Protein AF-A0AAU2IW31-F1 (afdb_monomer_lite)

Radius of gyration: 16.35 Å; chains: 1; bounding box: 48×25×44 Å

Foldseek 3Di:
DDPPPQDKDKDQPPQAADPVPRHGFRMKIKTWDWDADPVRDIDIDIDIDTHDCVPCVVPPLCPVVNVVCVPPVDDDPVCVVVNVVSCVSSNVVVNPDDPPVVVVVVVVVCVVVVND

pLDDT: mean 89.87, std 11.36, range [34.88, 97.06]

Secondary structure (DSSP, 8-state):
------PPEEE-SSPPBPTTT-SBPSEEEEEEEEEE-TTS-EEEEEEEEEE-TTTSTT-TTTHHHHHHHHHHSS--TTTHHHHHHHHHHHHHHHHHPPP-HHHHHHHHHHHHHT--

Sequence (116 aa):
MSNEQASLLVQVDGVPDCARCSRPGLMLASFPHSWKNQRNQDVEGMRASLLCSSCDAMDSAAADLLALFAVDDMVTQGNLSSFADLAGDWGEVQRQRKPALQALAYEEDLWRRGEL

Structure (mmCIF, N/CA/C/O backbone):
data_AF-A0AAU2IW31-F1
#
_entry.id   AF-A0AAU2IW31-F1
#
loop_
_atom_site.group_PDB
_atom_site.id
_atom_site.type_symbol
_atom_site.label_atom_id
_atom_site.label_alt_id
_atom_site.label_comp_id
_atom_site.label_asym_id
_atom_site.label_entity_id
_atom_site.label_seq_id
_atom_site.pdbx_PDB_ins_code
_atom_site.Cartn_x
_atom_site.Cartn_y
_atom_site.Cartn_z
_atom_site.occupancy
_atom_site.B_iso_or_equiv
_atom_site.auth_seq_id
_atom_site.auth_comp_id
_atom_site.auth_asym_id
_atom_site.auth_atom_id
_atom_site.pdbx_PDB_model_num
ATOM 1 N N . MET A 1 1 ? -9.900 11.932 27.074 1.00 34.88 1 MET A N 1
ATOM 2 C CA . MET A 1 1 ? -10.184 11.449 25.709 1.00 34.88 1 MET A CA 1
ATOM 3 C C . MET A 1 1 ? -8.939 10.716 25.262 1.00 34.88 1 MET A C 1
ATOM 5 O O . MET A 1 1 ? -7.987 11.357 24.839 1.00 34.88 1 MET A O 1
ATOM 9 N N . SER A 1 2 ? -8.877 9.416 25.543 1.00 35.72 2 SER A N 1
ATOM 10 C CA . SER A 1 2 ? -7.704 8.604 25.231 1.00 35.72 2 SER A CA 1
ATOM 11 C C . SER A 1 2 ? -7.613 8.488 23.718 1.00 35.72 2 SER A C 1
ATOM 13 O O . SER A 1 2 ? -8.534 7.994 23.078 1.00 35.72 2 SER A O 1
ATOM 15 N N . ASN A 1 3 ? -6.542 9.043 23.163 1.00 42.66 3 ASN A N 1
ATOM 16 C CA . ASN A 1 3 ? -6.192 8.928 21.761 1.00 42.66 3 ASN A CA 1
ATOM 17 C C . ASN A 1 3 ? -5.728 7.478 21.564 1.00 42.66 3 ASN A C 1
ATOM 19 O O . ASN A 1 3 ? -4.544 7.183 21.712 1.00 42.66 3 ASN A O 1
ATOM 23 N N . GLU A 1 4 ? -6.673 6.552 21.385 1.00 46.22 4 GLU A N 1
ATOM 24 C CA . GLU A 1 4 ? -6.369 5.192 20.950 1.00 46.22 4 GLU A CA 1
ATOM 25 C C . GLU A 1 4 ? -5.710 5.334 19.581 1.00 46.22 4 GLU A C 1
ATOM 27 O O . GLU A 1 4 ? -6.357 5.645 18.582 1.00 46.22 4 GLU A O 1
ATOM 32 N N . GLN A 1 5 ? -4.382 5.241 19.568 1.00 53.91 5 GLN A N 1
ATOM 33 C CA . GLN A 1 5 ? -3.584 5.225 18.356 1.00 53.91 5 GLN A CA 1
ATOM 34 C C . GLN A 1 5 ? -4.125 4.075 17.509 1.00 53.91 5 GLN A C 1
ATOM 36 O O . GLN A 1 5 ? -3.914 2.914 17.850 1.00 53.91 5 GLN A O 1
ATOM 41 N N . ALA A 1 6 ? -4.886 4.393 16.460 1.00 60.84 6 ALA A N 1
ATOM 42 C CA . ALA A 1 6 ? -5.424 3.406 15.538 1.00 60.84 6 ALA A CA 1
ATOM 43 C C . ALA A 1 6 ? -4.239 2.712 14.859 1.00 60.84 6 ALA A C 1
ATOM 45 O O . ALA A 1 6 ? -3.691 3.233 13.883 1.00 60.84 6 ALA A O 1
ATOM 46 N N . SER A 1 7 ? -3.811 1.588 15.432 1.00 81.25 7 SER A N 1
ATOM 47 C CA . SER A 1 7 ? -2.545 0.952 15.105 1.00 81.25 7 SER A CA 1
ATOM 48 C C . SER A 1 7 ? -2.553 0.484 13.655 1.00 81.25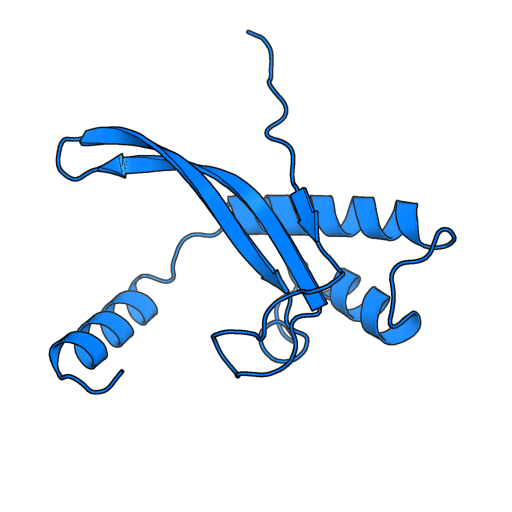 7 SER A C 1
ATOM 50 O O . SER A 1 7 ? -3.459 -0.212 13.194 1.00 81.25 7 SER A O 1
ATOM 52 N N . LEU A 1 8 ? -1.540 0.928 12.918 1.00 90.94 8 LEU A N 1
ATOM 53 C CA . LEU A 1 8 ? -1.231 0.418 11.598 1.00 90.94 8 LEU A CA 1
ATOM 54 C C . LEU A 1 8 ? -0.645 -0.985 11.767 1.00 90.94 8 LEU A C 1
ATOM 56 O O . LEU A 1 8 ? 0.379 -1.158 12.424 1.00 90.94 8 LEU A O 1
ATOM 60 N N . LEU A 1 9 ? -1.298 -1.983 11.186 1.00 94.56 9 LEU A N 1
ATOM 61 C CA . LEU A 1 9 ? -0.768 -3.335 11.081 1.00 94.56 9 LEU A CA 1
ATOM 62 C C . LEU A 1 9 ? -0.087 -3.480 9.730 1.00 94.56 9 LEU A C 1
ATOM 64 O O . LEU A 1 9 ? -0.695 -3.191 8.703 1.00 94.56 9 LEU A O 1
ATOM 68 N N . VAL A 1 10 ? 1.159 -3.937 9.734 1.00 94.62 10 VAL A N 1
ATOM 69 C CA . VAL A 1 10 ? 1.957 -4.103 8.521 1.00 94.62 10 VAL A CA 1
ATOM 70 C C . VAL A 1 10 ? 2.362 -5.562 8.381 1.00 94.62 10 VAL A C 1
ATOM 72 O O . VAL A 1 10 ? 2.889 -6.162 9.316 1.00 94.62 10 VAL A O 1
ATOM 75 N N . GLN A 1 11 ? 2.108 -6.124 7.205 1.00 94.50 11 GLN A N 1
ATOM 76 C CA . GLN A 1 11 ? 2.464 -7.485 6.829 1.00 94.50 11 GLN A CA 1
ATOM 77 C C . GLN A 1 11 ? 3.386 -7.441 5.608 1.00 94.50 11 GLN A C 1
ATOM 79 O O . GLN A 1 11 ? 3.057 -6.796 4.613 1.00 94.50 11 GLN A O 1
ATOM 84 N N . VAL A 1 12 ? 4.520 -8.138 5.689 1.00 93.12 12 VAL A N 1
ATOM 85 C CA . VAL A 1 12 ? 5.505 -8.287 4.597 1.00 93.12 12 VAL A CA 1
ATOM 86 C C . VAL A 1 12 ? 5.702 -9.744 4.172 1.00 93.12 12 VAL A C 1
ATOM 88 O O . VAL A 1 12 ? 6.105 -10.006 3.046 1.00 93.12 12 VAL A O 1
ATOM 91 N N . ASP A 1 13 ? 5.320 -10.698 5.023 1.00 90.38 13 ASP A N 1
ATOM 92 C CA . ASP A 1 13 ? 5.295 -12.123 4.693 1.00 90.38 13 ASP A CA 1
ATOM 93 C C . ASP A 1 13 ? 3.887 -12.563 4.295 1.00 90.38 13 ASP A C 1
ATOM 95 O O . ASP A 1 13 ? 2.904 -12.156 4.914 1.00 90.38 13 ASP A O 1
ATOM 99 N N . GLY A 1 14 ? 3.762 -13.427 3.285 1.00 90.38 14 GLY A N 1
ATOM 100 C CA . GLY A 1 14 ? 2.459 -13.945 2.846 1.00 90.38 14 GLY A CA 1
ATOM 101 C C . GLY A 1 14 ? 1.512 -12.865 2.309 1.00 90.38 14 GLY A C 1
ATOM 102 O O . GLY A 1 14 ? 0.293 -13.010 2.413 1.00 90.38 14 GLY A O 1
ATOM 103 N N . VAL A 1 15 ? 2.064 -11.766 1.789 1.00 95.06 15 VAL A N 1
ATOM 104 C CA . VAL A 1 15 ? 1.299 -10.696 1.142 1.00 95.06 15 VAL A CA 1
ATOM 105 C C . VAL A 1 15 ? 0.614 -11.273 -0.105 1.00 95.06 15 VAL A C 1
ATOM 107 O O . VAL A 1 15 ? 1.269 -11.969 -0.882 1.00 95.06 15 VAL A O 1
ATOM 110 N N . PRO A 1 16 ? -0.694 -11.031 -0.308 1.00 95.62 16 PRO A N 1
ATOM 111 C CA . PRO A 1 16 ? -1.390 -11.526 -1.490 1.00 95.62 16 PRO A CA 1
ATOM 112 C C . PRO A 1 16 ? -0.889 -10.842 -2.770 1.00 95.62 16 PRO A C 1
ATOM 114 O O . PRO A 1 16 ? -0.264 -9.781 -2.730 1.00 95.62 16 PRO A O 1
ATOM 117 N N . ASP A 1 17 ? -1.220 -11.415 -3.926 1.00 96.56 17 ASP A N 1
ATOM 118 C CA . ASP A 1 17 ? -0.977 -10.754 -5.206 1.00 96.56 17 ASP A CA 1
ATOM 119 C C . ASP A 1 17 ? -1.799 -9.462 -5.332 1.00 96.56 17 ASP A C 1
ATOM 121 O O . ASP A 1 17 ? -2.910 -9.318 -4.810 1.00 96.56 17 ASP A O 1
ATOM 125 N N . CYS A 1 18 ? -1.251 -8.495 -6.062 1.00 95.44 18 CYS A N 1
ATOM 126 C CA . CYS A 1 18 ? -1.905 -7.229 -6.332 1.00 95.44 18 CYS A CA 1
ATOM 127 C C . CYS A 1 18 ? -3.159 -7.447 -7.185 1.00 95.44 18 CYS A C 1
ATOM 129 O O . CYS A 1 18 ? -3.060 -7.797 -8.359 1.00 95.44 18 CYS A O 1
ATOM 131 N N . ALA A 1 19 ? -4.333 -7.117 -6.648 1.00 90.69 19 ALA A N 1
ATOM 132 C CA . ALA A 1 19 ? -5.601 -7.237 -7.373 1.00 90.69 19 ALA A CA 1
ATOM 133 C C . ALA A 1 19 ? -5.653 -6.430 -8.691 1.00 90.69 19 ALA A C 1
ATOM 135 O O . ALA A 1 19 ? -6.426 -6.765 -9.580 1.00 90.69 19 ALA A O 1
ATOM 136 N N . ARG A 1 20 ? -4.821 -5.383 -8.841 1.00 89.88 20 ARG A N 1
ATOM 137 C CA . ARG A 1 20 ? -4.773 -4.535 -10.050 1.00 89.88 20 ARG A CA 1
ATOM 138 C C . ARG A 1 20 ? -3.981 -5.153 -11.205 1.00 89.88 20 ARG A C 1
ATOM 140 O O . ARG A 1 20 ? -4.280 -4.867 -12.357 1.00 89.88 20 ARG A O 1
ATOM 147 N N . CYS A 1 21 ? -2.933 -5.929 -10.925 1.00 94.94 21 CYS A N 1
ATOM 148 C CA . CYS A 1 21 ? -2.013 -6.417 -11.966 1.00 94.94 21 CYS A CA 1
ATOM 149 C C . CYS A 1 21 ? -1.588 -7.883 -11.815 1.00 94.94 21 CYS A C 1
ATOM 151 O O . CYS A 1 21 ? -0.783 -8.361 -12.610 1.00 94.94 21 CYS A O 1
ATOM 153 N N . SER A 1 22 ? -2.114 -8.588 -10.810 1.00 95.56 22 SER A N 1
ATOM 154 C CA . SER A 1 22 ? -1.814 -9.989 -10.474 1.00 95.56 22 SER A CA 1
ATOM 155 C C . SER A 1 22 ? -0.332 -10.295 -10.217 1.00 95.56 22 SER A C 1
ATOM 157 O O . SER A 1 22 ? 0.084 -11.445 -10.291 1.00 95.56 22 SER A O 1
ATOM 159 N N . ARG A 1 23 ? 0.493 -9.277 -9.944 1.00 95.38 23 ARG A N 1
ATOM 160 C CA . ARG A 1 23 ? 1.897 -9.459 -9.540 1.00 95.38 23 ARG A CA 1
ATOM 161 C C . ARG A 1 23 ? 2.010 -9.558 -8.018 1.00 95.38 23 ARG A C 1
ATOM 163 O O . ARG A 1 23 ? 1.165 -8.960 -7.348 1.00 95.38 23 ARG A O 1
ATOM 170 N N . PRO A 1 24 ? 3.072 -10.186 -7.480 1.00 94.88 24 PRO A N 1
ATOM 171 C CA . PRO A 1 24 ? 3.297 -10.247 -6.039 1.00 94.88 24 PRO A CA 1
ATOM 172 C C . PRO A 1 24 ? 3.233 -8.867 -5.376 1.00 94.88 24 PRO A C 1
ATOM 174 O O . PRO A 1 24 ? 3.813 -7.896 -5.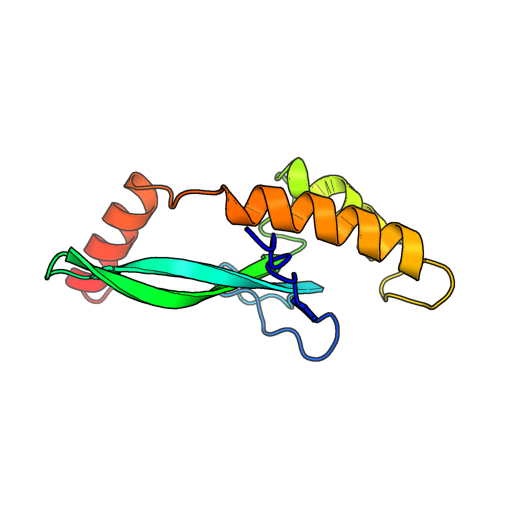877 1.00 94.88 24 PRO A O 1
ATOM 177 N N . GLY A 1 25 ? 2.497 -8.773 -4.269 1.00 95.56 25 GLY A N 1
ATOM 178 C CA . GLY A 1 25 ? 2.520 -7.600 -3.402 1.00 95.56 25 GLY A CA 1
ATOM 179 C C . GLY A 1 25 ? 3.779 -7.583 -2.534 1.00 95.56 25 GLY A C 1
ATOM 180 O O . GLY A 1 25 ? 4.297 -8.633 -2.171 1.00 95.56 25 GLY A O 1
ATOM 181 N N . LEU A 1 26 ? 4.262 -6.386 -2.195 1.00 95.50 26 LEU A N 1
ATOM 182 C CA . LEU A 1 26 ? 5.440 -6.215 -1.332 1.00 95.50 26 LEU A CA 1
ATOM 183 C C . LEU A 1 26 ? 5.060 -6.093 0.144 1.00 95.50 26 LEU A C 1
ATOM 185 O O . LEU A 1 26 ? 5.774 -6.547 1.030 1.00 95.50 26 LEU A O 1
ATOM 189 N N . MET A 1 27 ? 3.936 -5.430 0.413 1.00 96.12 27 MET A N 1
ATOM 190 C CA . MET A 1 27 ? 3.496 -5.111 1.764 1.00 96.12 27 MET A CA 1
ATOM 191 C C . MET A 1 27 ? 1.982 -4.917 1.787 1.00 96.12 27 MET A C 1
ATOM 193 O O . MET A 1 27 ? 1.415 -4.329 0.865 1.00 96.12 27 MET A O 1
ATOM 197 N N . LEU A 1 28 ? 1.328 -5.360 2.857 1.00 96.88 28 LEU A N 1
ATOM 198 C CA . LEU A 1 28 ? -0.069 -5.058 3.149 1.00 96.88 28 LEU A CA 1
ATOM 199 C C . LEU A 1 28 ? -0.144 -4.254 4.446 1.00 96.88 28 LEU A C 1
ATOM 201 O O . LEU A 1 28 ? 0.239 -4.749 5.505 1.00 96.88 28 LEU A O 1
ATOM 205 N N . ALA A 1 29 ? -0.661 -3.030 4.373 1.00 96.06 29 ALA A N 1
ATOM 206 C CA . ALA A 1 29 ? -0.969 -2.237 5.554 1.00 96.06 29 ALA A CA 1
ATOM 207 C C . ALA A 1 29 ? -2.470 -2.259 5.832 1.00 96.06 29 ALA A C 1
ATOM 209 O O . ALA A 1 29 ? -3.271 -2.000 4.938 1.00 96.06 29 ALA A O 1
ATOM 210 N N . SER A 1 30 ? -2.851 -2.544 7.072 1.00 95.50 30 SER A N 1
ATOM 211 C CA . SER A 1 30 ? -4.236 -2.582 7.533 1.00 95.50 30 SER A CA 1
ATOM 212 C C . SER A 1 30 ? -4.427 -1.632 8.702 1.00 95.50 30 SER A C 1
ATOM 214 O O . SER A 1 30 ? -3.616 -1.597 9.621 1.00 95.50 30 SER A O 1
ATOM 216 N N . PHE A 1 31 ? -5.506 -0.863 8.685 1.00 93.56 31 PHE A N 1
ATOM 217 C CA . PHE A 1 31 ? -5.798 0.123 9.718 1.00 93.56 31 PHE A CA 1
ATOM 218 C C . PHE A 1 31 ? -7.305 0.198 9.998 1.00 93.56 31 PHE A C 1
ATOM 220 O O . PHE A 1 31 ? -8.110 -0.020 9.083 1.00 93.56 31 PHE A O 1
ATOM 227 N N . PRO A 1 32 ? -7.709 0.523 11.243 1.00 92.25 32 PRO A N 1
ATOM 228 C CA . PRO A 1 32 ? -9.112 0.736 11.573 1.00 92.25 32 PRO A CA 1
ATOM 229 C C . PRO A 1 32 ? -9.740 1.817 10.692 1.00 92.25 32 PRO A C 1
ATOM 231 O O . PRO A 1 32 ? -9.147 2.875 10.450 1.00 92.25 32 PRO A O 1
ATOM 234 N N . HIS A 1 33 ? -10.950 1.547 10.219 1.00 90.62 33 HIS A N 1
ATOM 235 C CA . HIS A 1 33 ? -11.725 2.446 9.382 1.00 90.62 33 HIS A CA 1
ATOM 236 C C . HIS A 1 33 ? -13.207 2.339 9.730 1.00 90.62 33 HIS A C 1
ATOM 238 O O . HIS A 1 33 ? -13.756 1.241 9.807 1.00 90.62 33 HIS A O 1
ATOM 244 N N . SER A 1 34 ? -13.858 3.486 9.900 1.00 90.38 34 SER A N 1
ATOM 245 C CA . SER A 1 34 ? -15.301 3.565 10.089 1.00 90.38 34 SER A CA 1
ATOM 246 C C . SER A 1 34 ? -15.973 4.247 8.905 1.00 90.38 34 SER A C 1
ATOM 248 O O . SER A 1 34 ? -15.426 5.167 8.290 1.00 90.38 34 SER A O 1
ATOM 250 N N . TRP A 1 35 ? -17.176 3.787 8.576 1.00 90.56 35 TRP A N 1
ATOM 251 C CA . TRP A 1 35 ? -18.008 4.378 7.534 1.00 90.56 35 TRP A CA 1
ATOM 252 C C . TRP A 1 35 ? -19.487 4.326 7.915 1.00 90.56 35 TRP A C 1
ATOM 254 O O . TRP A 1 35 ? -19.899 3.599 8.818 1.00 90.56 35 TRP A O 1
ATOM 264 N N . LYS A 1 36 ? -20.304 5.109 7.205 1.00 93.88 36 LYS A N 1
ATOM 265 C CA . LYS A 1 36 ? -21.761 5.089 7.351 1.00 93.88 36 LYS A CA 1
ATOM 266 C C . LYS A 1 36 ? -22.375 4.077 6.394 1.00 93.88 36 LYS A C 1
ATOM 268 O O . LYS A 1 36 ? -22.082 4.088 5.199 1.00 93.88 36 LYS A O 1
ATOM 273 N N . ASN A 1 37 ? -23.256 3.222 6.904 1.00 91.12 37 ASN A N 1
ATOM 274 C CA . ASN A 1 37 ? -24.066 2.348 6.057 1.00 91.12 37 ASN A CA 1
ATOM 275 C C . ASN A 1 37 ? -25.256 3.106 5.424 1.00 91.12 37 ASN A C 1
ATOM 277 O O . ASN A 1 37 ? -25.487 4.285 5.694 1.00 91.12 37 ASN A O 1
ATOM 281 N N . GLN A 1 38 ? -26.070 2.409 4.623 1.00 93.25 38 GLN A N 1
ATOM 282 C CA . GLN A 1 38 ? -27.263 2.986 3.976 1.00 93.25 38 GLN A CA 1
ATOM 283 C C . GLN A 1 38 ? -28.325 3.517 4.960 1.00 93.25 38 GLN A C 1
ATOM 285 O O . GLN A 1 38 ? -29.186 4.300 4.573 1.00 93.25 38 GLN A O 1
ATOM 290 N N . ARG A 1 39 ? -28.276 3.104 6.234 1.00 95.94 39 ARG A N 1
ATOM 291 C CA . ARG A 1 39 ? -29.153 3.578 7.318 1.00 95.94 39 ARG A CA 1
ATOM 292 C C . ARG A 1 39 ? -28.512 4.697 8.148 1.00 95.94 39 ARG A C 1
ATOM 294 O O . ARG A 1 39 ? -29.031 5.032 9.208 1.00 95.94 39 ARG A O 1
ATOM 301 N N . ASN A 1 40 ? -27.389 5.257 7.691 1.00 94.69 40 ASN A N 1
ATOM 302 C CA . ASN A 1 40 ? -26.603 6.282 8.382 1.00 94.69 40 ASN A CA 1
ATOM 303 C C . ASN A 1 40 ? -26.060 5.853 9.764 1.00 94.69 40 ASN A C 1
ATOM 305 O O . ASN A 1 40 ? -25.779 6.686 10.629 1.00 94.69 40 ASN A O 1
ATOM 309 N N . GLN A 1 41 ? -25.897 4.548 9.980 1.00 95.94 41 GLN A N 1
ATOM 310 C CA . GLN A 1 41 ? -25.300 3.993 11.195 1.00 95.94 41 GLN A CA 1
ATOM 311 C C . GLN A 1 41 ? -23.792 3.831 11.005 1.00 95.94 41 GLN A C 1
ATOM 313 O O . GLN A 1 41 ? -23.349 3.522 9.895 1.00 95.94 41 GLN A O 1
ATOM 318 N N . ASP A 1 42 ? -23.025 4.035 12.078 1.00 95.19 42 ASP A N 1
ATOM 319 C CA . ASP A 1 42 ? -21.586 3.768 12.080 1.00 95.19 42 ASP A CA 1
ATOM 320 C C . ASP A 1 42 ? -21.328 2.267 11.985 1.00 95.19 42 ASP A C 1
ATOM 322 O O . ASP A 1 42 ? -21.910 1.467 12.720 1.00 95.19 42 ASP A O 1
ATOM 326 N N . VAL A 1 43 ? -20.457 1.902 11.053 1.00 94.56 43 VAL A N 1
ATOM 327 C CA . VAL A 1 43 ? -19.885 0.569 10.928 1.00 94.56 43 VAL A CA 1
ATOM 328 C C . VAL A 1 43 ? -18.389 0.711 11.127 1.00 94.56 43 VAL A C 1
ATOM 330 O O . VAL A 1 43 ? -17.743 1.510 10.450 1.00 94.56 43 VAL A O 1
ATOM 333 N N . GLU A 1 44 ? -17.857 -0.055 12.069 1.00 93.25 44 GLU A N 1
ATOM 334 C CA . GLU A 1 44 ? -16.426 -0.184 12.303 1.00 93.25 44 GLU A CA 1
ATOM 335 C C . GLU A 1 44 ? -15.894 -1.387 11.528 1.00 93.25 44 GLU A C 1
ATOM 337 O O . GLU A 1 44 ? -16.535 -2.437 11.446 1.00 93.25 44 GLU A O 1
ATOM 342 N N . GLY A 1 45 ? -14.706 -1.244 10.958 1.00 91.44 45 GLY A N 1
ATOM 343 C CA . GLY A 1 45 ? -14.015 -2.332 10.295 1.00 91.44 45 GLY A CA 1
ATOM 344 C C . GLY A 1 45 ? -12.551 -2.004 10.067 1.00 91.44 45 GLY A C 1
ATOM 345 O O . GLY A 1 45 ? -12.002 -1.050 10.617 1.00 91.44 45 GLY A O 1
ATOM 346 N N . MET A 1 46 ? -11.917 -2.814 9.230 1.00 92.19 46 MET A N 1
ATOM 347 C CA . MET A 1 46 ? -10.533 -2.619 8.820 1.00 92.19 46 MET A CA 1
ATOM 348 C C . MET A 1 46 ? -10.507 -2.247 7.346 1.00 92.19 46 MET A C 1
ATOM 350 O O . MET A 1 46 ? -11.225 -2.837 6.537 1.00 92.19 46 MET A O 1
ATOM 354 N N . ARG A 1 47 ? -9.653 -1.292 6.988 1.00 92.50 47 ARG A N 1
ATOM 355 C CA . ARG A 1 47 ? -9.279 -1.052 5.599 1.00 92.50 47 ARG A CA 1
ATOM 356 C C . ARG A 1 47 ? -7.845 -1.504 5.397 1.00 92.50 47 ARG A C 1
ATOM 358 O O . ARG A 1 47 ? -7.002 -1.256 6.253 1.00 92.50 47 ARG A O 1
ATOM 365 N N . ALA A 1 48 ? -7.591 -2.143 4.263 1.00 93.94 48 ALA A N 1
ATOM 366 C CA . ALA A 1 48 ? -6.260 -2.567 3.870 1.00 93.94 48 ALA A CA 1
ATOM 367 C C . ALA A 1 48 ? -5.804 -1.844 2.597 1.00 93.94 48 ALA A C 1
ATOM 369 O O . ALA A 1 48 ? -6.615 -1.442 1.760 1.00 93.94 48 ALA A O 1
ATOM 370 N N . SER A 1 49 ? -4.500 -1.653 2.459 1.00 95.38 49 SER A N 1
ATOM 371 C CA . SER A 1 49 ? -3.848 -1.086 1.284 1.00 95.38 49 SER A CA 1
ATOM 372 C C . SER A 1 49 ? -2.592 -1.893 0.994 1.00 95.38 49 SER A C 1
ATOM 374 O O . SER A 1 49 ? -1.772 -2.119 1.882 1.00 95.38 49 SER A O 1
ATOM 376 N N . LEU A 1 50 ? -2.480 -2.366 -0.244 1.00 96.75 50 LEU A N 1
ATOM 377 C CA . LEU A 1 50 ? -1.371 -3.189 -0.711 1.00 96.75 50 LEU A CA 1
ATOM 378 C C . LEU A 1 50 ? -0.389 -2.319 -1.491 1.00 96.75 50 LEU A C 1
ATOM 380 O O . LEU A 1 50 ? -0.811 -1.578 -2.375 1.00 96.75 50 LEU A O 1
ATOM 384 N N . LEU A 1 51 ? 0.898 -2.446 -1.177 1.00 97.06 51 LEU A N 1
ATOM 385 C CA . LEU A 1 51 ? 1.995 -1.839 -1.919 1.00 97.06 51 LEU A CA 1
ATOM 386 C C . LEU A 1 51 ? 2.444 -2.784 -3.037 1.00 97.06 51 LEU A C 1
ATOM 388 O O . LEU A 1 51 ? 2.810 -3.936 -2.785 1.00 97.06 51 LEU A O 1
ATOM 392 N N . CYS A 1 52 ? 2.445 -2.296 -4.273 1.00 96.62 52 CYS A N 1
ATOM 393 C CA . CYS A 1 52 ? 2.875 -3.042 -5.448 1.00 96.62 52 CYS A CA 1
ATOM 394 C C . CYS A 1 52 ? 3.880 -2.232 -6.271 1.00 96.62 52 CYS A C 1
ATOM 396 O O . CYS A 1 52 ? 3.572 -1.147 -6.765 1.00 96.62 52 CYS A O 1
ATOM 398 N N . SER A 1 53 ? 5.050 -2.824 -6.525 1.00 95.50 53 SER A N 1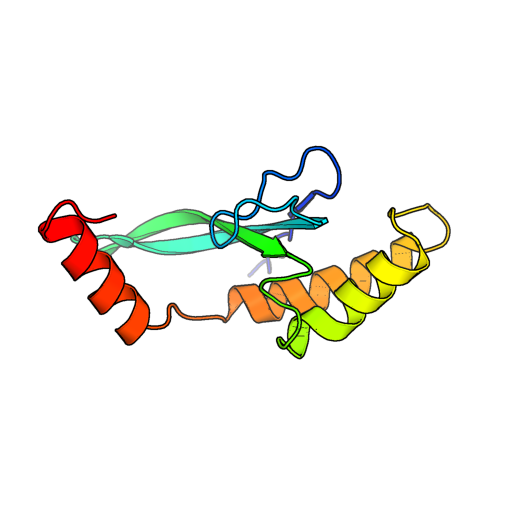
ATOM 399 C CA . SER A 1 53 ? 6.136 -2.197 -7.295 1.00 95.50 53 SER A CA 1
ATOM 400 C C . SER A 1 53 ? 5.725 -1.711 -8.682 1.00 95.50 53 SER A C 1
ATOM 402 O O . SER A 1 53 ? 6.253 -0.716 -9.164 1.00 95.50 53 SER A O 1
ATOM 404 N N . SER A 1 54 ? 4.779 -2.388 -9.334 1.00 95.88 54 SER A N 1
ATOM 405 C CA . SER A 1 54 ? 4.320 -2.005 -10.671 1.00 95.88 54 SER A CA 1
ATOM 406 C C . SER A 1 54 ? 3.216 -0.953 -10.637 1.00 95.88 54 SER A C 1
ATOM 408 O O . SER A 1 54 ? 3.205 -0.037 -11.453 1.00 95.88 54 SER A O 1
ATOM 410 N N . CYS A 1 55 ? 2.246 -1.124 -9.744 1.00 95.69 55 CYS A N 1
ATOM 411 C CA . CYS A 1 55 ? 1.021 -0.329 -9.716 1.00 95.69 55 CYS A CA 1
ATOM 412 C C . CYS A 1 55 ? 1.199 1.024 -9.022 1.00 95.69 55 CYS A C 1
ATOM 414 O O . CYS A 1 55 ? 0.456 1.959 -9.336 1.00 95.69 55 CYS A O 1
ATOM 416 N N . ASP A 1 56 ? 2.180 1.108 -8.123 1.00 96.12 56 ASP A N 1
ATOM 417 C CA . ASP A 1 56 ? 2.482 2.286 -7.310 1.00 96.12 56 ASP A CA 1
ATOM 418 C C . ASP A 1 56 ? 3.821 2.928 -7.711 1.00 96.12 56 ASP A C 1
ATOM 420 O O . ASP A 1 56 ? 4.303 3.833 -7.044 1.00 96.12 56 ASP A O 1
ATOM 424 N N . ALA A 1 57 ? 4.414 2.515 -8.839 1.00 95.25 57 ALA A N 1
ATOM 425 C CA . ALA A 1 57 ? 5.706 3.019 -9.316 1.00 95.25 57 ALA A CA 1
ATOM 426 C C . ALA A 1 57 ? 5.762 4.552 -9.454 1.00 95.25 57 ALA A C 1
ATOM 428 O O . ALA A 1 57 ? 6.815 5.154 -9.274 1.00 95.25 57 ALA A O 1
ATOM 429 N N . MET A 1 58 ? 4.633 5.173 -9.807 1.00 94.88 58 MET A N 1
ATOM 430 C CA . MET A 1 58 ? 4.498 6.626 -9.993 1.00 94.88 58 MET A CA 1
ATOM 431 C C . MET A 1 58 ? 3.841 7.319 -8.791 1.00 94.88 58 MET A C 1
ATOM 433 O O . MET A 1 58 ? 3.535 8.509 -8.850 1.00 94.88 58 MET A O 1
ATOM 437 N N . ASP A 1 59 ? 3.580 6.582 -7.715 1.00 94.94 59 ASP A N 1
ATOM 438 C CA . ASP A 1 59 ? 3.007 7.122 -6.495 1.00 94.94 59 ASP A CA 1
ATOM 439 C C . ASP A 1 59 ? 4.115 7.711 -5.618 1.00 94.94 59 ASP A C 1
ATOM 441 O O . ASP A 1 59 ? 4.915 6.989 -5.024 1.00 94.94 59 ASP A O 1
ATOM 445 N N . SER A 1 60 ? 4.143 9.040 -5.499 1.00 95.50 60 SER A N 1
ATOM 446 C CA . SER A 1 60 ? 5.158 9.736 -4.705 1.00 95.50 60 SER A CA 1
ATOM 447 C C . SER A 1 60 ? 5.152 9.328 -3.233 1.00 95.50 60 SER A C 1
ATOM 449 O O . SER A 1 60 ? 6.199 9.359 -2.602 1.00 95.50 60 SER A O 1
ATOM 451 N N . ALA A 1 61 ? 4.000 8.937 -2.678 1.00 95.38 61 ALA A N 1
ATOM 452 C CA . ALA A 1 61 ? 3.929 8.487 -1.290 1.00 95.38 61 ALA A CA 1
ATOM 453 C C . ALA A 1 61 ? 4.550 7.096 -1.103 1.00 95.38 61 ALA A C 1
ATOM 455 O O . ALA A 1 61 ? 4.971 6.757 -0.004 1.00 95.38 61 ALA A O 1
ATOM 456 N N . ALA A 1 62 ? 4.582 6.280 -2.160 1.00 96.94 62 ALA A N 1
ATOM 457 C CA . ALA A 1 62 ? 5.155 4.939 -2.141 1.00 96.94 62 ALA A CA 1
ATOM 458 C C . ALA A 1 62 ? 6.660 4.927 -2.455 1.00 96.94 62 ALA A C 1
ATOM 460 O O . ALA A 1 62 ? 7.318 3.920 -2.206 1.00 96.94 62 ALA A O 1
ATOM 461 N N . ALA A 1 63 ? 7.199 6.017 -3.011 1.00 96.12 63 ALA A N 1
ATOM 462 C CA . ALA A 1 63 ? 8.530 6.059 -3.613 1.00 96.12 63 ALA A CA 1
ATOM 463 C C . ALA A 1 63 ? 9.644 5.558 -2.680 1.00 96.12 63 ALA A C 1
ATOM 465 O O . ALA A 1 63 ? 10.426 4.696 -3.079 1.00 96.12 63 ALA A O 1
ATOM 466 N N . ASP A 1 64 ? 9.680 6.034 -1.435 1.00 95.12 64 ASP A N 1
ATOM 467 C CA . ASP A 1 64 ? 10.742 5.676 -0.488 1.00 95.12 64 ASP A CA 1
ATOM 468 C C . ASP A 1 64 ? 10.640 4.217 -0.014 1.00 95.12 64 ASP A C 1
ATOM 470 O O . ASP A 1 64 ? 11.654 3.531 0.112 1.00 95.12 64 ASP A O 1
ATOM 474 N N . LEU A 1 65 ? 9.421 3.692 0.163 1.00 95.69 65 LEU A N 1
ATOM 475 C CA . LEU A 1 65 ? 9.213 2.267 0.451 1.00 95.69 65 LEU A CA 1
ATOM 476 C C . LEU A 1 65 ? 9.625 1.390 -0.731 1.00 95.69 65 LEU A C 1
ATOM 478 O O . LEU A 1 65 ? 10.275 0.365 -0.541 1.00 95.69 65 LEU A O 1
ATOM 482 N N . LEU A 1 66 ? 9.265 1.783 -1.955 1.00 96.00 66 LEU A N 1
ATOM 483 C CA . LEU A 1 66 ? 9.664 1.056 -3.158 1.00 96.00 66 LEU A CA 1
ATOM 484 C C . LEU A 1 66 ? 11.186 1.051 -3.327 1.00 96.00 66 LEU A C 1
ATOM 486 O O . LEU A 1 66 ? 11.746 0.023 -3.702 1.00 96.00 66 LEU A O 1
ATOM 490 N N . ALA A 1 67 ? 11.853 2.163 -3.013 1.00 94.00 67 ALA A N 1
ATOM 491 C CA . ALA A 1 67 ? 13.308 2.242 -3.013 1.00 94.00 67 ALA A CA 1
ATOM 492 C C . ALA A 1 67 ? 13.930 1.308 -1.963 1.00 94.00 67 ALA A C 1
ATOM 494 O O . ALA A 1 67 ? 14.883 0.599 -2.281 1.00 94.00 67 ALA A O 1
ATOM 495 N N . LEU A 1 68 ? 13.368 1.250 -0.751 1.00 93.00 68 LEU A N 1
ATOM 496 C CA . LEU A 1 68 ? 13.824 0.339 0.301 1.00 93.00 68 LEU A CA 1
ATOM 497 C C . LEU A 1 68 ? 13.725 -1.131 -0.141 1.00 93.00 68 LEU A C 1
ATOM 499 O O . LEU A 1 68 ? 14.708 -1.867 -0.065 1.00 93.00 68 LEU A O 1
ATOM 503 N N . PHE A 1 69 ? 12.567 -1.548 -0.666 1.00 92.31 69 PHE A N 1
ATOM 504 C CA . PHE A 1 69 ? 12.375 -2.916 -1.164 1.00 92.31 69 PHE A CA 1
ATOM 505 C C . PHE A 1 69 ? 13.255 -3.236 -2.378 1.00 92.31 69 PHE A C 1
ATOM 507 O O . PHE A 1 69 ? 13.694 -4.370 -2.519 1.00 92.31 69 PHE A O 1
ATOM 514 N N . ALA A 1 70 ? 13.565 -2.262 -3.237 1.00 89.62 70 ALA A N 1
ATOM 515 C CA . ALA A 1 70 ? 14.457 -2.484 -4.375 1.00 89.62 70 ALA A CA 1
ATOM 516 C C . ALA A 1 70 ? 15.924 -2.729 -3.969 1.00 89.62 70 ALA A C 1
ATOM 518 O O . ALA A 1 70 ? 16.669 -3.329 -4.744 1.00 89.62 70 ALA A O 1
ATOM 519 N N . VAL A 1 71 ? 16.348 -2.248 -2.794 1.00 86.12 71 VAL A N 1
ATOM 520 C CA . VAL A 1 71 ? 17.718 -2.418 -2.283 1.00 86.12 71 VAL A CA 1
ATOM 521 C C . VAL A 1 71 ? 17.851 -3.684 -1.442 1.00 86.12 71 VAL A C 1
ATOM 523 O O . VAL A 1 71 ? 18.780 -4.458 -1.665 1.00 86.12 71 VAL A O 1
ATOM 526 N N . ASP A 1 72 ? 16.942 -3.890 -0.488 1.00 74.94 72 ASP A N 1
ATOM 527 C CA . ASP A 1 72 ? 17.096 -4.938 0.526 1.00 74.94 72 ASP A CA 1
ATOM 528 C C . ASP A 1 72 ? 16.282 -6.211 0.234 1.00 74.94 72 ASP A C 1
ATOM 530 O O . ASP A 1 72 ? 16.540 -7.230 0.874 1.00 74.94 72 ASP A O 1
ATOM 534 N N . ASP A 1 73 ? 15.334 -6.171 -0.718 1.00 75.00 73 ASP A N 1
ATOM 535 C CA . ASP A 1 73 ? 14.353 -7.213 -1.124 1.00 75.00 73 ASP A CA 1
ATOM 536 C C . ASP A 1 73 ? 13.463 -7.758 0.021 1.00 75.00 73 ASP A C 1
ATOM 538 O O . ASP A 1 73 ? 12.338 -8.203 -0.194 1.00 75.00 73 ASP A O 1
ATOM 542 N N . MET A 1 74 ? 13.920 -7.659 1.271 1.00 80.38 74 MET A N 1
ATOM 543 C CA . MET A 1 74 ? 13.269 -8.098 2.495 1.00 80.38 74 MET A CA 1
ATOM 544 C C . MET A 1 74 ? 13.515 -7.107 3.640 1.00 80.38 74 MET A C 1
ATOM 546 O O . MET A 1 74 ? 14.553 -6.446 3.741 1.00 80.38 74 MET A O 1
ATOM 550 N N . VAL A 1 75 ? 12.564 -7.049 4.572 1.00 85.56 75 VAL A N 1
ATOM 551 C CA . VAL A 1 75 ? 12.742 -6.316 5.830 1.00 85.56 75 VAL A CA 1
ATOM 552 C C . VAL A 1 75 ? 13.598 -7.158 6.774 1.00 85.56 75 VAL A C 1
ATOM 554 O O . VAL A 1 75 ? 13.282 -8.307 7.077 1.00 85.56 75 VAL A O 1
ATOM 557 N N . THR A 1 76 ? 14.690 -6.579 7.260 1.00 86.12 76 THR A N 1
ATOM 558 C CA . THR A 1 76 ? 15.636 -7.201 8.188 1.00 86.12 76 THR A CA 1
ATOM 559 C C . THR A 1 76 ? 15.720 -6.390 9.476 1.00 86.12 76 THR A C 1
ATOM 561 O O . THR A 1 76 ? 15.247 -5.261 9.564 1.00 86.12 76 THR A O 1
ATOM 564 N N . GLN A 1 77 ? 16.393 -6.922 10.498 1.00 85.56 77 GLN A N 1
ATOM 565 C CA . GLN A 1 77 ? 16.650 -6.155 11.724 1.00 85.56 77 GLN A CA 1
ATOM 566 C C . GLN A 1 77 ? 17.481 -4.883 11.470 1.00 85.56 77 GLN A C 1
ATOM 568 O O . GLN A 1 77 ? 17.364 -3.925 12.227 1.00 85.56 77 GLN A O 1
ATOM 573 N N . GLY A 1 78 ? 18.301 -4.855 10.411 1.00 87.75 78 GLY A N 1
ATOM 574 C CA . GLY A 1 78 ? 19.161 -3.715 10.089 1.00 87.75 78 GLY A CA 1
ATOM 575 C C . GLY A 1 78 ? 18.415 -2.519 9.496 1.00 87.75 78 GLY A C 1
ATOM 576 O O . GLY A 1 78 ? 18.826 -1.385 9.723 1.00 87.75 78 GLY A O 1
ATOM 577 N N . ASN A 1 79 ? 17.309 -2.758 8.785 1.00 89.06 79 ASN A N 1
ATOM 578 C CA . ASN A 1 79 ? 16.500 -1.710 8.154 1.00 89.06 79 ASN A CA 1
ATOM 579 C C . ASN A 1 79 ? 15.122 -1.519 8.819 1.00 89.06 79 ASN A C 1
ATOM 581 O O . ASN A 1 79 ? 14.364 -0.647 8.401 1.00 89.06 79 ASN A O 1
ATOM 585 N N . LEU A 1 80 ? 14.813 -2.275 9.883 1.00 90.94 80 LEU A N 1
ATOM 586 C CA . LEU A 1 80 ? 13.498 -2.293 10.532 1.00 90.94 80 LEU A CA 1
ATOM 587 C C . LEU A 1 80 ? 13.015 -0.912 10.996 1.00 90.94 80 LEU A C 1
ATOM 589 O O . LEU A 1 80 ? 11.838 -0.604 10.836 1.00 90.94 80 LEU A O 1
ATOM 593 N N . SER A 1 81 ? 13.897 -0.080 11.562 1.00 92.62 81 SER A N 1
ATOM 594 C CA . SER A 1 81 ? 13.510 1.269 12.008 1.00 92.62 81 SER A CA 1
ATOM 595 C C . SER A 1 81 ? 13.101 2.143 10.825 1.00 92.62 81 SER A C 1
ATOM 597 O O . SER A 1 81 ? 12.019 2.717 10.838 1.00 92.62 81 SER A O 1
ATOM 599 N N . SER A 1 82 ? 13.932 2.198 9.781 1.00 93.19 82 SER A N 1
ATOM 600 C CA . SER A 1 82 ? 13.635 2.974 8.574 1.00 93.19 82 SER A CA 1
ATOM 601 C C . SER A 1 82 ? 12.380 2.457 7.876 1.00 93.19 82 SER A C 1
ATOM 603 O O . SER A 1 82 ? 11.551 3.245 7.439 1.00 93.19 82 SER A O 1
ATOM 605 N N . PHE A 1 83 ? 12.206 1.136 7.824 1.00 94.38 83 PHE A N 1
ATOM 606 C CA . PHE A 1 83 ? 10.987 0.518 7.319 1.00 94.38 83 PHE A CA 1
ATOM 607 C C . PHE A 1 83 ? 9.749 0.966 8.102 1.00 94.38 83 PHE A C 1
ATOM 609 O O . PHE A 1 83 ? 8.758 1.352 7.489 1.00 94.38 83 PHE A O 1
ATOM 616 N N . ALA A 1 84 ? 9.791 0.920 9.437 1.00 93.44 84 ALA A N 1
ATOM 617 C CA . ALA A 1 84 ? 8.652 1.273 10.278 1.00 93.44 84 ALA A CA 1
ATOM 618 C C . ALA A 1 84 ? 8.227 2.737 10.086 1.00 93.44 84 ALA A C 1
ATOM 620 O O . ALA A 1 84 ? 7.031 3.003 9.969 1.00 93.44 84 ALA A O 1
ATOM 621 N N . ASP A 1 85 ? 9.193 3.653 9.992 1.00 94.69 85 ASP A N 1
ATOM 622 C CA . ASP A 1 85 ? 8.931 5.075 9.753 1.00 94.69 85 ASP A CA 1
ATOM 623 C C . ASP A 1 85 ? 8.272 5.285 8.379 1.00 94.69 85 ASP A C 1
ATOM 625 O O . ASP A 1 85 ? 7.182 5.851 8.283 1.00 94.69 85 ASP A O 1
ATOM 629 N N . LEU A 1 86 ? 8.868 4.725 7.319 1.00 96.06 86 LEU A N 1
ATOM 630 C CA . LEU A 1 86 ? 8.346 4.834 5.953 1.00 96.06 86 LEU A CA 1
ATOM 631 C C . LEU A 1 86 ? 6.963 4.178 5.793 1.00 96.06 86 LEU A C 1
ATOM 633 O O . LEU A 1 86 ? 6.090 4.708 5.102 1.00 96.06 86 LEU A O 1
ATOM 637 N N . ALA A 1 87 ? 6.739 3.030 6.437 1.00 95.50 87 ALA A N 1
ATOM 638 C CA . ALA A 1 87 ? 5.452 2.342 6.429 1.00 95.50 87 ALA A CA 1
ATOM 639 C C . ALA A 1 87 ? 4.379 3.142 7.179 1.00 95.50 87 ALA A C 1
ATOM 641 O O . ALA A 1 87 ? 3.234 3.190 6.725 1.00 95.50 87 ALA A O 1
ATOM 642 N N . GLY A 1 88 ? 4.749 3.790 8.287 1.00 94.81 88 GLY A N 1
ATOM 643 C CA . GLY A 1 88 ? 3.888 4.708 9.029 1.00 94.81 88 GLY A CA 1
ATOM 644 C C . GLY A 1 88 ? 3.446 5.894 8.175 1.00 94.81 88 GLY A C 1
ATOM 645 O O . GLY A 1 88 ? 2.244 6.119 8.017 1.00 94.81 88 GLY A O 1
ATOM 646 N N . ASP A 1 89 ? 4.401 6.592 7.560 1.00 94.75 89 ASP A N 1
ATOM 647 C CA . ASP A 1 89 ? 4.136 7.757 6.709 1.00 94.75 89 ASP A CA 1
ATOM 648 C C . ASP A 1 89 ? 3.245 7.396 5.514 1.00 94.75 89 ASP A C 1
ATOM 650 O O . ASP A 1 89 ? 2.222 8.043 5.254 1.00 94.75 89 ASP A O 1
ATOM 654 N N . TRP A 1 90 ? 3.575 6.308 4.814 1.00 96.50 90 TRP A N 1
ATOM 655 C CA . TRP A 1 90 ? 2.754 5.812 3.714 1.00 96.50 90 TRP A CA 1
ATOM 656 C C . TRP A 1 90 ? 1.357 5.398 4.185 1.00 96.50 90 TRP A C 1
ATOM 658 O O . TRP A 1 90 ? 0.366 5.735 3.533 1.00 96.50 90 TRP A O 1
ATOM 668 N N . GLY A 1 91 ? 1.259 4.698 5.318 1.00 94.94 91 GLY A N 1
ATOM 669 C CA . GLY A 1 91 ? -0.000 4.250 5.909 1.00 94.94 91 GLY A CA 1
ATOM 670 C C . GLY A 1 91 ? -0.941 5.407 6.240 1.00 94.94 91 GLY A C 1
ATOM 671 O O . GLY A 1 91 ? -2.137 5.328 5.952 1.00 94.94 91 GLY A O 1
ATOM 672 N N . GLU A 1 92 ? -0.416 6.519 6.754 1.00 93.56 92 GLU A N 1
ATOM 673 C CA . GLU A 1 92 ? -1.211 7.719 7.023 1.00 93.56 92 GLU A CA 1
ATOM 674 C C . GLU A 1 92 ? -1.694 8.404 5.739 1.00 93.56 92 GLU A C 1
ATOM 676 O O . GLU A 1 92 ? -2.858 8.816 5.657 1.00 93.56 92 GLU A O 1
ATOM 681 N N . VAL A 1 93 ? -0.874 8.432 4.682 1.00 94.88 93 VAL A N 1
ATOM 682 C CA . VAL A 1 93 ? -1.342 8.864 3.355 1.00 94.88 93 VAL A CA 1
ATOM 683 C C . VAL A 1 93 ? -2.452 7.939 2.851 1.00 94.88 93 VAL A C 1
ATOM 685 O O . VAL A 1 93 ? -3.503 8.420 2.412 1.00 94.88 93 VAL A O 1
ATOM 688 N N . GLN A 1 94 ? -2.274 6.617 2.952 1.00 94.06 94 GLN A N 1
ATOM 689 C CA . GLN A 1 94 ? -3.297 5.657 2.540 1.00 94.06 94 GLN A CA 1
ATOM 690 C C . GLN A 1 94 ? -4.582 5.833 3.339 1.00 94.06 94 GLN A C 1
ATOM 692 O O . GLN A 1 94 ? -5.655 5.740 2.750 1.00 94.06 94 GLN A O 1
ATOM 697 N N . ARG A 1 95 ? -4.518 6.139 4.641 1.00 91.06 95 ARG A N 1
ATOM 698 C CA . ARG A 1 95 ? -5.687 6.407 5.498 1.00 91.06 95 ARG A CA 1
ATOM 699 C C . ARG A 1 95 ? -6.532 7.571 4.981 1.00 91.06 95 ARG A C 1
ATOM 701 O O . ARG A 1 95 ? -7.762 7.517 5.029 1.00 91.06 95 ARG A O 1
ATOM 708 N N . GLN A 1 96 ? -5.895 8.590 4.419 1.00 91.25 96 GLN A N 1
ATOM 709 C CA . GLN A 1 96 ? -6.577 9.787 3.927 1.00 91.25 96 GLN A CA 1
ATOM 710 C C . GLN A 1 96 ? -7.046 9.670 2.472 1.00 91.25 96 GLN A C 1
ATOM 712 O O . GLN A 1 96 ? -7.888 10.461 2.031 1.00 91.25 96 GLN A O 1
ATOM 717 N N . ARG A 1 97 ? -6.552 8.677 1.720 1.00 89.62 97 ARG A N 1
ATOM 718 C CA . ARG A 1 97 ? -6.970 8.464 0.332 1.00 89.62 97 ARG A CA 1
ATOM 719 C C . ARG A 1 97 ? -8.456 8.165 0.226 1.00 89.62 97 ARG A C 1
ATOM 721 O O . ARG A 1 97 ? -9.027 7.352 0.961 1.00 89.62 97 ARG A O 1
ATOM 728 N N . LYS A 1 98 ? -9.066 8.835 -0.747 1.00 86.12 98 LYS A N 1
ATOM 729 C CA . LYS A 1 98 ? -10.451 8.631 -1.155 1.00 86.12 98 LYS A CA 1
ATOM 730 C C . LYS A 1 98 ? -10.476 7.831 -2.455 1.00 86.12 98 LYS A C 1
ATOM 732 O O . LYS A 1 98 ? -9.603 8.048 -3.297 1.00 86.12 98 LYS A O 1
ATOM 737 N N . PRO A 1 99 ? -11.472 6.951 -2.643 1.00 82.19 99 PRO A N 1
ATOM 738 C CA . PRO A 1 99 ? -11.681 6.294 -3.923 1.00 82.19 99 PRO A CA 1
ATOM 739 C C . PRO A 1 99 ? -11.792 7.323 -5.051 1.00 82.19 99 PRO A C 1
ATOM 741 O O . PRO A 1 99 ? -12.464 8.350 -4.906 1.00 82.19 99 PRO A O 1
ATOM 744 N N . ALA A 1 100 ? -11.154 7.041 -6.184 1.00 85.25 100 ALA A N 1
ATOM 745 C CA . ALA A 1 100 ? -11.341 7.826 -7.393 1.00 85.25 100 ALA A CA 1
ATOM 746 C C . ALA A 1 100 ? -12.748 7.548 -7.941 1.00 85.25 100 ALA A C 1
ATOM 748 O O . ALA A 1 100 ? -12.975 6.532 -8.593 1.00 85.25 100 ALA A O 1
ATOM 749 N N . LEU A 1 101 ? -13.700 8.445 -7.666 1.00 87.62 101 LEU A N 1
ATOM 750 C CA . LEU A 1 101 ? -15.120 8.221 -7.976 1.00 87.62 101 LEU A CA 1
ATOM 751 C C . LEU A 1 101 ? -15.386 7.933 -9.460 1.00 87.62 101 LEU A C 1
ATOM 753 O O . LEU A 1 101 ? -16.296 7.180 -9.777 1.00 87.62 101 LEU A O 1
ATOM 757 N N . GLN A 1 102 ? -14.583 8.499 -10.365 1.00 87.50 102 GLN A N 1
ATOM 758 C CA . GLN A 1 102 ? -14.712 8.238 -11.801 1.00 87.50 102 GLN A CA 1
ATOM 759 C C . GLN A 1 102 ? -14.280 6.815 -12.173 1.00 87.50 102 GLN A C 1
ATOM 761 O O . GLN A 1 102 ? -14.976 6.153 -12.935 1.00 87.50 102 GLN A O 1
ATOM 766 N N . ALA A 1 103 ? -13.168 6.334 -11.609 1.00 85.69 103 ALA A N 1
ATOM 767 C CA . ALA A 1 103 ? -12.716 4.961 -11.816 1.00 85.69 103 ALA A CA 1
ATOM 768 C C . ALA A 1 103 ? -13.717 3.966 -11.215 1.00 85.69 103 ALA A C 1
ATOM 770 O O . ALA A 1 103 ? -14.092 3.005 -11.874 1.00 85.69 103 ALA A O 1
ATOM 771 N N . LEU A 1 104 ? -14.235 4.263 -10.018 1.00 87.56 104 LEU A N 1
ATOM 772 C CA . LEU A 1 104 ? -15.264 3.447 -9.377 1.00 87.56 104 LEU A CA 1
ATOM 773 C C . LEU A 1 104 ? -16.547 3.367 -10.218 1.00 87.56 104 LEU A C 1
ATOM 775 O O . LEU A 1 104 ? -17.105 2.289 -10.373 1.00 87.56 104 LEU A O 1
ATOM 779 N N . ALA A 1 105 ? -17.003 4.489 -10.782 1.00 89.75 105 ALA A N 1
ATOM 780 C CA . ALA A 1 105 ? -18.183 4.505 -11.647 1.00 89.75 105 ALA A CA 1
ATOM 781 C C . ALA A 1 105 ? -17.975 3.683 -12.930 1.00 89.75 105 ALA A C 1
ATOM 783 O O . ALA A 1 105 ? -18.899 3.021 -13.395 1.00 89.75 105 ALA A O 1
ATOM 784 N N . TYR A 1 106 ? -16.763 3.713 -13.491 1.00 89.19 106 TYR A N 1
ATOM 785 C CA . TYR A 1 106 ? -16.402 2.899 -14.650 1.00 89.19 106 TYR A CA 1
ATOM 786 C C . TYR A 1 106 ? -16.374 1.399 -14.314 1.00 89.19 106 TYR A C 1
ATOM 788 O O . TYR A 1 106 ? -16.965 0.598 -15.032 1.00 89.19 106 TYR A O 1
ATOM 796 N N . GLU A 1 107 ? -15.752 1.013 -13.198 1.00 88.94 107 GLU A N 1
ATOM 797 C CA . GLU A 1 107 ? -15.735 -0.381 -12.731 1.00 88.94 107 GLU A CA 1
ATOM 798 C C . GLU A 1 107 ? -17.144 -0.898 -12.399 1.00 88.94 107 GLU A C 1
ATOM 800 O O . GLU A 1 107 ? -17.484 -2.030 -12.741 1.00 88.94 107 GLU A O 1
ATOM 805 N N . GLU A 1 108 ? -17.996 -0.067 -11.788 1.00 92.38 108 GLU A N 1
ATOM 806 C CA . GLU A 1 108 ? -19.397 -0.412 -11.525 1.00 92.38 108 GLU A CA 1
ATOM 807 C C . GLU A 1 108 ? -20.161 -0.698 -12.826 1.00 92.38 108 GLU A C 1
ATOM 809 O O . GLU A 1 108 ? -20.946 -1.645 -12.896 1.00 92.38 108 GLU A O 1
ATOM 814 N N . ASP A 1 109 ? -19.939 0.110 -13.860 1.00 94.06 109 ASP A N 1
ATOM 815 C CA . ASP A 1 109 ? -20.566 -0.057 -15.167 1.00 94.06 109 ASP A CA 1
ATOM 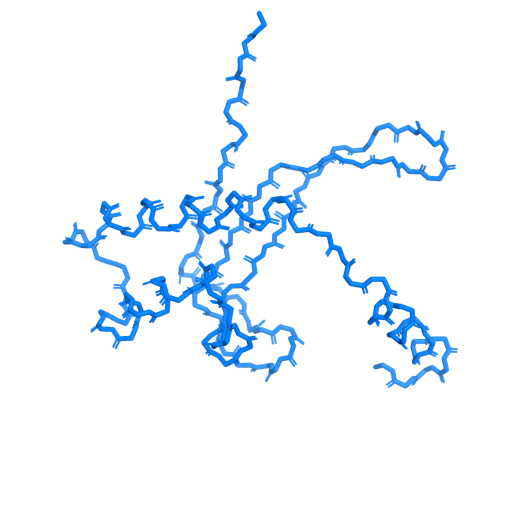816 C C . ASP A 1 109 ? -20.123 -1.358 -15.859 1.00 94.06 109 ASP A C 1
ATOM 818 O O . ASP A 1 109 ? -20.980 -2.111 -16.327 1.00 94.06 109 ASP A O 1
ATOM 822 N N . LEU A 1 110 ? -18.826 -1.686 -15.834 1.00 92.75 110 LEU A N 1
ATOM 823 C CA . LEU A 1 110 ? -18.321 -2.983 -16.309 1.00 92.75 110 LEU A CA 1
ATOM 824 C C . LEU A 1 110 ? -18.952 -4.151 -15.542 1.00 92.75 110 LEU A C 1
ATOM 826 O O . LEU A 1 110 ? -19.433 -5.113 -16.145 1.00 92.75 110 LEU A O 1
ATOM 830 N N . TRP A 1 111 ? -19.025 -4.048 -14.214 1.00 92.50 111 TRP A N 1
ATOM 831 C CA . TRP A 1 111 ? -19.639 -5.073 -13.373 1.00 92.50 111 TRP A CA 1
ATOM 832 C C . TRP A 1 111 ? -21.126 -5.272 -13.692 1.00 92.50 111 TRP A C 1
ATOM 834 O O . TRP A 1 111 ? -21.580 -6.406 -13.843 1.00 92.50 111 TRP A O 1
ATOM 844 N N . ARG A 1 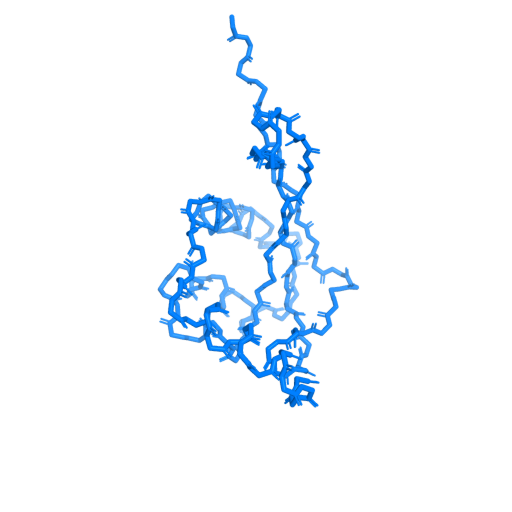112 ? -21.889 -4.185 -13.877 1.00 93.62 112 ARG A N 1
ATOM 845 C CA . ARG A 1 112 ? -23.313 -4.246 -14.257 1.00 93.62 112 ARG A CA 1
ATOM 846 C C . ARG A 1 112 ? -23.539 -4.920 -15.612 1.00 93.62 112 ARG A C 1
ATOM 848 O O . ARG A 1 112 ? -24.614 -5.480 -15.824 1.00 93.62 112 ARG A O 1
ATOM 855 N N . ARG A 1 113 ? -22.555 -4.867 -16.513 1.00 95.25 113 ARG A N 1
ATOM 856 C CA . ARG A 1 113 ? -22.583 -5.518 -17.835 1.00 95.25 113 ARG A CA 1
ATOM 857 C C . ARG A 1 113 ? -22.043 -6.952 -17.822 1.00 95.25 113 ARG A C 1
ATOM 859 O O . ARG A 1 113 ? -22.231 -7.665 -18.802 1.00 95.25 113 ARG A O 1
ATOM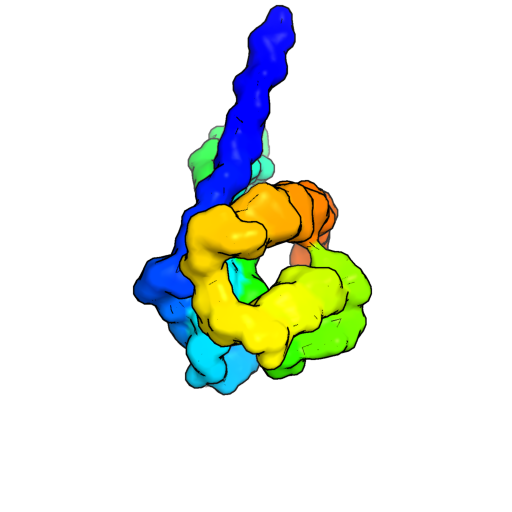 866 N N . GLY A 1 114 ? -21.428 -7.390 -16.720 1.00 92.81 114 GLY A N 1
ATOM 867 C CA . GLY A 1 114 ? -20.791 -8.706 -16.606 1.00 92.81 114 GLY A CA 1
ATOM 868 C C . GLY A 1 114 ? -19.420 -8.790 -17.286 1.00 92.81 114 GLY A C 1
ATOM 869 O O . GLY A 1 114 ? -19.034 -9.864 -17.733 1.00 92.81 114 GLY A O 1
ATOM 870 N N . GLU A 1 115 ? -18.713 -7.663 -17.390 1.00 89.94 115 GLU A N 1
ATOM 871 C CA . GLU A 1 115 ? -17.422 -7.521 -18.083 1.00 89.94 115 GLU A CA 1
ATOM 872 C C . GLU A 1 115 ? -16.233 -7.345 -17.115 1.00 89.94 115 GLU A C 1
ATOM 874 O O . GLU A 1 115 ? -15.132 -7.005 -17.552 1.00 89.94 115 GLU A O 1
ATOM 879 N N . LEU A 1 116 ? -16.463 -7.535 -15.808 1.00 82.25 116 LEU A N 1
ATOM 880 C CA . LEU A 1 116 ? -15.446 -7.457 -14.753 1.00 82.25 116 LEU A CA 1
ATOM 881 C C . LEU A 1 116 ? -14.786 -8.819 -14.493 1.00 82.25 116 LEU A C 1
ATOM 883 O O . LEU A 1 116 ? -15.534 -9.821 -14.416 1.00 82.25 116 LEU A O 1
#